Protein AF-A0A920KGJ6-F1 (afdb_monomer_lite)

Sequence (116 aa):
MFCGTFDAKGAKFETGHGQLSITRPGQIRKFVEKVDQITFSGKQARFQNQQVLYVTERAVFRLQEKELELLEIAPGIDLQKDILDQMDFLPSFGKLENHGRFDFHGRPKWIRHDWP

Secondary structure (DSSP, 8-state):
-EE--SEESS-EEEEETTEEEEEE--SEESS-SS-SS--S-HHHHHHTT--EEEE-SSEEEEEETTEEEEEEE-TT--IIIIIGGGSSSPPEE----SS---SSSS--SS--S---

Structure (mmCIF, N/CA/C/O backbone):
data_AF-A0A920KGJ6-F1
#
_entry.id   AF-A0A920KGJ6-F1
#
loop_
_atom_site.group_PDB
_atom_site.id
_atom_site.type_symbol
_atom_site.label_atom_id
_atom_site.label_alt_id
_atom_site.label_comp_id
_atom_site.label_asym_id
_atom_site.label_entity_id
_atom_site.label_seq_id
_atom_site.pdbx_PDB_ins_code
_atom_site.Cartn_x
_atom_site.Cartn_y
_atom_site.Cartn_z
_atom_site.occupancy
_atom_site.B_iso_or_equiv
_atom_site.auth_seq_id
_atom_site.auth_comp_id
_atom_site.auth_asym_id
_atom_site.auth_atom_id
_atom_site.pdbx_PDB_model_num
ATOM 1 N N . MET A 1 1 ? 4.682 -4.744 13.125 1.00 67.25 1 MET A N 1
ATOM 2 C CA . MET A 1 1 ? 4.881 -4.439 11.693 1.00 67.25 1 MET A CA 1
ATOM 3 C C . MET A 1 1 ? 4.288 -5.590 10.902 1.00 67.25 1 MET A C 1
ATOM 5 O O . MET A 1 1 ? 4.592 -6.727 11.238 1.00 67.25 1 MET A O 1
ATOM 9 N N . PHE A 1 2 ? 3.418 -5.305 9.935 1.00 77.50 2 PHE A N 1
ATOM 10 C CA . PHE A 1 2 ? 2.873 -6.285 8.996 1.00 77.50 2 PHE A CA 1
ATOM 11 C C . PHE A 1 2 ? 3.566 -6.117 7.646 1.00 77.50 2 PHE A C 1
ATOM 13 O O . PHE A 1 2 ? 3.669 -4.994 7.157 1.00 77.50 2 PHE A O 1
ATOM 20 N N . CYS A 1 3 ? 4.013 -7.221 7.051 1.00 79.00 3 CYS A N 1
ATOM 21 C CA . CYS A 1 3 ? 4.632 -7.242 5.729 1.00 79.00 3 CYS A CA 1
ATOM 22 C C . CYS A 1 3 ? 3.880 -8.233 4.840 1.00 79.00 3 CYS A C 1
ATOM 24 O O . CYS A 1 3 ? 3.617 -9.361 5.260 1.00 79.00 3 CYS A O 1
ATOM 26 N N . GLY A 1 4 ? 3.541 -7.836 3.619 1.00 81.06 4 GLY A N 1
ATOM 27 C CA . GLY A 1 4 ? 2.882 -8.722 2.663 1.00 81.06 4 GLY A CA 1
ATOM 28 C C . GLY A 1 4 ? 2.565 -8.016 1.356 1.00 81.06 4 GLY A C 1
ATOM 29 O O . GLY A 1 4 ? 2.704 -6.807 1.259 1.00 81.06 4 GLY A O 1
ATOM 30 N N . THR A 1 5 ? 2.125 -8.761 0.346 1.00 82.88 5 THR A N 1
ATOM 31 C CA . THR A 1 5 ? 1.777 -8.152 -0.946 1.00 82.88 5 THR A CA 1
ATOM 32 C C . THR A 1 5 ? 0.537 -7.264 -0.844 1.00 82.88 5 THR A C 1
ATOM 34 O O . THR A 1 5 ? -0.343 -7.560 -0.031 1.00 82.88 5 THR A O 1
ATOM 37 N N . PHE A 1 6 ? 0.437 -6.225 -1.669 1.00 86.06 6 PHE A N 1
ATOM 38 C CA . PHE A 1 6 ? -0.692 -5.289 -1.680 1.00 86.06 6 PHE A CA 1
ATOM 39 C C . PHE A 1 6 ? -2.020 -5.960 -2.059 1.00 86.06 6 PHE A C 1
ATOM 41 O O . PHE A 1 6 ? -3.061 -5.719 -1.454 1.00 86.06 6 PHE A O 1
ATOM 48 N N . ASP A 1 7 ? -1.968 -6.865 -3.027 1.00 81.94 7 ASP A N 1
ATOM 49 C CA . ASP A 1 7 ? -3.074 -7.705 -3.465 1.00 81.94 7 ASP A CA 1
ATOM 50 C C . ASP A 1 7 ? -2.659 -9.187 -3.390 1.00 81.94 7 ASP A C 1
ATOM 52 O O . ASP A 1 7 ? -1.502 -9.541 -3.140 1.00 81.94 7 ASP A O 1
ATOM 56 N N . ALA A 1 8 ? -3.625 -10.094 -3.472 1.00 81.75 8 ALA A N 1
ATOM 57 C CA . ALA A 1 8 ? -3.408 -11.536 -3.438 1.00 81.75 8 ALA A CA 1
ATOM 58 C C . ALA A 1 8 ? -3.824 -12.192 -4.758 1.00 81.75 8 ALA A C 1
ATOM 60 O O . ALA A 1 8 ? -4.579 -11.635 -5.552 1.00 81.75 8 ALA A O 1
ATOM 61 N N . LYS A 1 9 ? -3.360 -13.433 -4.949 1.00 83.75 9 LYS A N 1
ATOM 62 C CA . LYS A 1 9 ? -3.698 -14.314 -6.076 1.00 83.75 9 LYS A CA 1
ATOM 63 C C . LYS A 1 9 ? -3.231 -13.777 -7.437 1.00 83.75 9 LYS A C 1
ATOM 65 O O . LYS A 1 9 ? -4.001 -13.208 -8.210 1.00 83.75 9 LYS A O 1
ATOM 70 N N . GLY A 1 10 ? -1.972 -14.079 -7.760 1.00 82.62 10 GLY A N 1
ATOM 71 C CA . GLY A 1 10 ? -1.429 -13.958 -9.119 1.00 82.62 10 GLY A CA 1
ATOM 72 C C . GLY A 1 10 ? -0.820 -12.603 -9.476 1.00 82.62 10 GLY A C 1
ATOM 73 O O . GLY A 1 10 ? -0.662 -12.333 -10.666 1.00 82.62 10 GLY A O 1
ATOM 74 N N . ALA A 1 11 ? -0.483 -11.789 -8.473 1.00 84.88 11 ALA A N 1
ATOM 75 C CA . ALA A 1 11 ? 0.275 -10.560 -8.659 1.00 84.88 11 ALA A CA 1
ATOM 76 C C . ALA A 1 11 ? 1.630 -10.858 -9.316 1.00 84.88 11 ALA A C 1
ATOM 78 O O . ALA A 1 11 ? 2.320 -11.802 -8.917 1.00 84.88 11 ALA A O 1
ATOM 79 N N . LYS A 1 12 ? 2.005 -10.064 -10.318 1.00 86.00 12 LYS A N 1
ATOM 80 C CA . LYS A 1 12 ? 3.324 -10.092 -10.950 1.00 86.00 12 LYS A CA 1
ATOM 81 C C . LYS A 1 12 ? 3.865 -8.678 -11.044 1.00 86.00 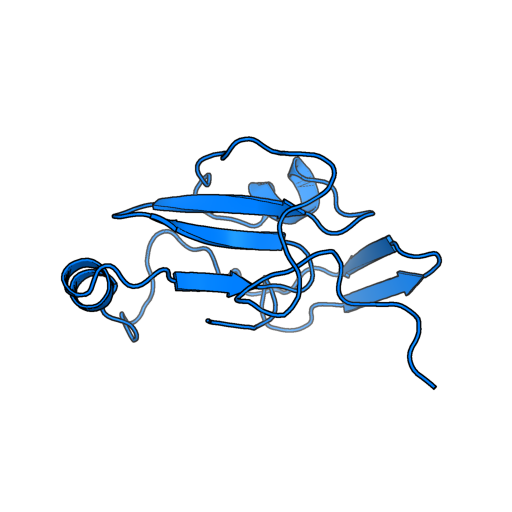12 LYS A C 1
ATOM 83 O O . LYS A 1 12 ? 3.157 -7.752 -11.443 1.00 86.00 12 LYS A O 1
ATOM 88 N N . PHE A 1 13 ? 5.131 -8.548 -10.696 1.00 86.94 13 PHE A N 1
ATOM 89 C CA . PHE A 1 13 ? 5.855 -7.298 -10.744 1.00 86.94 13 PHE A CA 1
ATOM 90 C C . PHE A 1 13 ? 7.311 -7.569 -11.099 1.00 86.94 13 PHE A C 1
ATOM 92 O O . PHE A 1 13 ? 7.841 -8.648 -10.831 1.00 86.94 13 PHE A O 1
ATOM 99 N N . GLU A 1 14 ? 7.927 -6.584 -11.727 1.00 87.06 14 GLU A N 1
ATOM 100 C CA . GLU A 1 14 ? 9.318 -6.610 -12.149 1.00 87.06 14 GLU A CA 1
ATOM 101 C C . GLU A 1 14 ? 10.069 -5.489 -11.444 1.00 87.06 14 GLU A C 1
ATOM 103 O O . GLU A 1 14 ? 9.535 -4.399 -11.228 1.00 87.06 14 GLU A O 1
ATOM 108 N N . THR A 1 15 ? 11.315 -5.771 -11.078 1.00 81.88 15 THR A N 1
ATOM 109 C CA . THR A 1 15 ? 12.218 -4.802 -10.462 1.00 81.88 15 THR A CA 1
ATOM 110 C C . THR A 1 15 ? 13.409 -4.579 -11.378 1.00 81.88 15 THR A C 1
ATOM 112 O O . THR A 1 15 ? 14.061 -5.542 -11.781 1.00 81.88 15 THR A O 1
ATOM 115 N N . GLY A 1 16 ? 13.728 -3.324 -11.673 1.00 79.19 16 GLY A N 1
ATOM 116 C CA . GLY A 1 16 ? 14.866 -2.964 -12.515 1.00 79.19 16 GLY A CA 1
ATOM 117 C C . GLY A 1 16 ? 15.177 -1.478 -12.400 1.00 79.19 16 GLY A C 1
ATOM 118 O O . GLY A 1 16 ? 14.274 -0.673 -12.201 1.00 79.19 16 GLY A O 1
ATOM 119 N N . HIS A 1 17 ? 16.457 -1.106 -12.478 1.00 82.56 17 HIS A N 1
ATOM 120 C CA . HIS A 1 17 ? 16.895 0.299 -12.405 1.00 82.56 17 HIS A CA 1
ATOM 121 C C . HIS A 1 17 ? 16.391 1.061 -11.159 1.00 82.56 17 HIS A C 1
ATOM 123 O O . HIS A 1 17 ? 16.128 2.260 -11.217 1.00 82.56 17 HIS A O 1
ATOM 129 N N . GLY A 1 18 ? 16.224 0.362 -10.030 1.00 79.25 18 GLY A N 1
ATOM 130 C CA . GLY A 1 18 ? 15.692 0.945 -8.793 1.00 79.25 18 GLY A CA 1
ATOM 131 C C . GLY A 1 18 ? 14.190 1.256 -8.820 1.00 79.25 18 GLY A C 1
ATOM 132 O O . GLY A 1 18 ? 13.710 1.944 -7.925 1.00 79.25 18 GLY A O 1
ATOM 133 N N . GLN A 1 19 ? 13.456 0.761 -9.819 1.00 82.38 19 GLN A N 1
ATOM 134 C CA . GLN A 1 19 ? 12.014 0.941 -9.967 1.00 82.38 19 GLN A CA 1
ATOM 135 C C . GLN A 1 19 ? 11.274 -0.395 -9.896 1.00 82.38 19 GLN A C 1
ATOM 137 O O . GLN A 1 19 ? 11.823 -1.456 -10.210 1.00 82.38 19 GLN A O 1
ATOM 142 N N . LEU A 1 20 ? 10.013 -0.313 -9.488 1.00 86.00 20 LEU A N 1
ATOM 143 C CA . LEU A 1 20 ? 9.040 -1.390 -9.472 1.00 86.00 20 LEU A CA 1
ATOM 144 C C . LEU A 1 20 ? 7.997 -1.129 -10.561 1.00 86.00 20 LEU A C 1
ATOM 146 O O . LEU A 1 20 ? 7.459 -0.030 -10.651 1.00 86.00 20 LEU A O 1
ATOM 150 N N . SER A 1 21 ? 7.686 -2.150 -11.355 1.00 87.25 21 SER A N 1
ATOM 151 C CA . SER A 1 21 ? 6.610 -2.112 -12.346 1.00 87.25 21 SER A CA 1
ATOM 152 C C . SER A 1 21 ? 5.645 -3.266 -12.113 1.00 87.25 21 SER A C 1
ATOM 154 O O . SER A 1 21 ? 6.060 -4.423 -12.015 1.00 87.25 21 SER A O 1
ATOM 156 N N . ILE A 1 22 ? 4.348 -2.970 -12.026 1.00 88.75 22 ILE A N 1
ATOM 157 C CA . ILE A 1 22 ? 3.308 -3.993 -11.886 1.00 88.75 22 ILE A CA 1
ATOM 158 C C . ILE A 1 22 ? 2.888 -4.450 -13.280 1.00 88.75 22 ILE A C 1
ATOM 160 O O . ILE A 1 22 ? 2.200 -3.741 -14.015 1.00 88.75 22 ILE A O 1
ATOM 164 N N . THR A 1 23 ? 3.276 -5.672 -13.637 1.00 89.25 23 THR A N 1
ATOM 165 C CA . THR A 1 23 ? 2.921 -6.281 -14.927 1.00 89.25 23 THR A CA 1
ATOM 166 C C . THR A 1 23 ? 1.557 -6.963 -14.873 1.00 89.25 23 THR A C 1
ATOM 168 O O . THR A 1 23 ? 0.891 -7.109 -15.899 1.00 89.25 23 THR A O 1
ATOM 171 N N . ARG A 1 24 ? 1.107 -7.367 -13.676 1.00 87.06 24 ARG A N 1
ATOM 172 C CA . ARG A 1 24 ? -0.239 -7.900 -13.446 1.00 87.06 24 ARG A CA 1
ATOM 173 C C . ARG A 1 24 ? -0.677 -7.711 -11.986 1.00 87.06 24 ARG A C 1
ATOM 175 O O . ARG A 1 24 ? -0.018 -8.272 -11.111 1.00 87.06 24 ARG A O 1
ATOM 182 N N . PRO A 1 25 ? -1.797 -7.022 -11.702 1.00 84.81 25 PRO A N 1
ATOM 183 C CA . PRO A 1 25 ? -2.334 -6.945 -10.346 1.00 84.81 25 PRO A CA 1
ATOM 184 C C . PRO A 1 25 ? -2.905 -8.295 -9.889 1.00 84.81 25 PRO A C 1
ATOM 186 O O . PRO A 1 25 ? -3.332 -9.132 -10.697 1.00 84.81 25 PRO A O 1
ATOM 189 N N . GLY A 1 26 ? -2.909 -8.510 -8.577 1.00 84.38 26 GLY A N 1
ATOM 190 C CA . GLY A 1 26 ? -3.581 -9.641 -7.947 1.00 84.38 26 GLY A CA 1
ATOM 191 C C . GLY A 1 26 ? -5.102 -9.563 -8.100 1.00 84.38 26 GLY A C 1
ATOM 192 O O . GLY A 1 26 ? -5.688 -8.490 -8.195 1.00 84.38 26 GLY A O 1
ATOM 193 N N . GLN A 1 27 ? -5.763 -10.720 -8.129 1.00 83.62 27 GLN A N 1
ATOM 194 C CA . GLN A 1 27 ? -7.224 -10.798 -8.281 1.00 83.62 27 GLN A CA 1
ATOM 195 C C . GLN A 1 27 ? -7.990 -10.434 -7.004 1.00 83.62 27 GLN A C 1
ATOM 197 O O . GLN A 1 27 ? -9.181 -10.152 -7.069 1.00 83.62 27 GLN A O 1
ATOM 202 N N . ILE A 1 28 ? -7.340 -10.522 -5.843 1.00 81.94 28 ILE A N 1
ATOM 203 C CA . ILE A 1 28 ? -7.976 -10.319 -4.541 1.00 81.94 28 ILE A CA 1
ATOM 204 C C . ILE A 1 28 ? -7.392 -9.056 -3.915 1.00 81.94 28 ILE A C 1
ATOM 206 O O . ILE A 1 28 ? -6.214 -9.032 -3.555 1.00 81.94 28 ILE A O 1
ATOM 210 N N . ARG A 1 29 ? -8.220 -8.023 -3.751 1.00 82.38 29 ARG A N 1
ATOM 211 C CA . ARG A 1 29 ? -7.847 -6.797 -3.037 1.00 82.38 29 ARG A CA 1
ATOM 212 C C . ARG A 1 29 ? -7.754 -7.081 -1.541 1.00 82.38 29 ARG A C 1
ATOM 214 O O . ARG A 1 29 ? -8.623 -7.747 -0.985 1.00 82.38 29 ARG A O 1
ATOM 221 N N . LYS A 1 30 ? -6.701 -6.589 -0.882 1.00 81.19 30 LYS A N 1
ATOM 222 C CA . LYS A 1 30 ? -6.538 -6.721 0.580 1.00 81.19 30 LYS A CA 1
ATOM 223 C C . LYS A 1 30 ? -6.957 -5.471 1.354 1.00 81.19 30 LYS A C 1
ATOM 225 O O . LYS A 1 30 ? -7.132 -5.543 2.566 1.00 81.19 30 LYS A O 1
ATOM 230 N N . PHE A 1 31 ? -7.135 -4.349 0.664 1.00 77.88 31 PHE A N 1
ATOM 231 C CA . PHE A 1 31 ? -7.576 -3.075 1.229 1.00 77.88 31 PHE A CA 1
ATOM 232 C C . PHE A 1 31 ? -9.063 -2.866 0.932 1.00 77.88 31 PHE A C 1
ATOM 234 O O . PHE A 1 31 ? -9.433 -2.068 0.075 1.00 77.88 31 PHE A O 1
ATOM 241 N N . VAL A 1 32 ? -9.899 -3.645 1.616 1.00 74.50 32 VAL A N 1
ATOM 242 C CA . VAL A 1 32 ? -11.359 -3.680 1.438 1.00 74.50 32 VAL A CA 1
ATOM 243 C C . VAL A 1 32 ? -12.069 -2.977 2.600 1.00 74.50 32 VAL A C 1
ATOM 245 O O . VAL A 1 32 ? -11.573 -3.008 3.728 1.00 74.50 32 VAL A O 1
ATOM 248 N N . GLU A 1 33 ? -13.235 -2.366 2.364 1.00 61.06 33 GLU A N 1
ATOM 249 C CA . GLU A 1 33 ? -14.007 -1.674 3.419 1.00 61.06 33 GLU A CA 1
ATOM 250 C C . GLU A 1 33 ? -14.474 -2.614 4.543 1.00 61.06 33 GLU A C 1
ATOM 252 O O . GLU A 1 33 ? -14.597 -2.212 5.704 1.00 61.06 33 GLU A O 1
ATOM 257 N N . LYS A 1 34 ? -14.750 -3.879 4.209 1.00 58.22 34 LYS A N 1
ATOM 258 C CA . LYS A 1 34 ? -15.189 -4.907 5.156 1.00 58.22 34 LYS A CA 1
ATOM 259 C C . LYS A 1 34 ? -14.357 -6.164 4.969 1.00 58.22 34 LYS A C 1
ATOM 261 O O . LYS A 1 34 ? -14.352 -6.756 3.898 1.00 58.22 34 LYS A O 1
ATOM 266 N N . VAL A 1 35 ? -13.676 -6.572 6.035 1.00 59.22 35 VAL A N 1
ATOM 267 C CA . VAL A 1 35 ? -12.992 -7.866 6.107 1.00 59.22 35 VAL A CA 1
ATOM 268 C C . VAL A 1 35 ? -13.968 -8.942 6.586 1.00 59.22 35 VAL A C 1
ATOM 270 O O . VAL A 1 35 ? -14.777 -8.679 7.476 1.00 59.22 35 VAL A O 1
ATOM 273 N N . ASP A 1 36 ? -13.861 -10.156 6.046 1.00 46.38 36 ASP A N 1
ATOM 274 C CA . ASP A 1 36 ? -14.700 -11.299 6.450 1.00 46.38 36 ASP A CA 1
ATOM 275 C C . ASP A 1 36 ? -14.477 -11.711 7.915 1.00 46.38 36 ASP A C 1
ATOM 277 O O . ASP A 1 36 ? -15.381 -12.205 8.587 1.00 46.38 36 ASP A O 1
ATOM 281 N N . GLN A 1 37 ? -13.271 -11.479 8.438 1.00 36.06 37 GLN A N 1
ATOM 282 C CA . GLN A 1 37 ? -12.924 -11.737 9.830 1.00 36.06 37 GLN A CA 1
ATOM 283 C C . GLN A 1 37 ? -11.927 -10.691 10.334 1.00 36.06 37 GLN A C 1
ATOM 285 O O . GLN A 1 37 ? -10.909 -10.416 9.700 1.00 36.06 37 GLN A O 1
ATOM 290 N N . ILE A 1 38 ? -12.191 -10.118 11.512 1.00 55.19 38 ILE A N 1
ATOM 291 C CA . ILE A 1 38 ? -11.250 -9.216 12.187 1.00 55.19 38 ILE A CA 1
ATOM 292 C C . ILE A 1 38 ? -10.213 -10.073 12.924 1.00 55.19 38 ILE A C 1
ATOM 294 O O . ILE A 1 38 ? -10.393 -10.419 14.089 1.00 55.19 38 ILE A O 1
ATOM 298 N N . THR A 1 39 ? -9.123 -10.433 12.249 1.00 49.94 39 THR A N 1
ATOM 299 C CA . THR A 1 39 ? -8.036 -11.247 12.835 1.00 49.94 39 THR A CA 1
ATOM 300 C C . THR A 1 39 ? -7.055 -10.417 13.670 1.00 49.94 39 THR A C 1
ATOM 302 O O . THR A 1 39 ? -6.303 -10.957 14.477 1.00 49.94 39 THR A O 1
ATOM 305 N N . PHE A 1 40 ? -7.082 -9.090 13.524 1.00 54.84 40 PHE A N 1
ATOM 306 C CA . PHE A 1 40 ? -6.312 -8.153 14.336 1.00 54.84 40 PHE A CA 1
ATOM 307 C C . PHE A 1 40 ? -7.243 -7.085 14.904 1.00 54.84 40 PHE A C 1
ATOM 309 O O . PHE A 1 40 ? -7.809 -6.271 14.171 1.00 54.84 40 PHE A O 1
ATOM 316 N N . SER A 1 41 ? -7.407 -7.068 16.229 1.00 60.62 41 SER A N 1
ATOM 317 C CA . SER A 1 41 ? -8.164 -6.010 16.896 1.00 60.62 41 SER A CA 1
ATOM 318 C C . SER A 1 41 ? -7.346 -4.724 16.877 1.00 60.62 41 SER A C 1
ATOM 320 O O . SER A 1 41 ? -6.589 -4.429 17.803 1.00 60.62 41 SER A O 1
ATOM 322 N N . GLY A 1 42 ? -7.539 -3.907 15.839 1.00 58.34 42 GLY A N 1
ATOM 323 C CA . GLY A 1 42 ? -6.947 -2.572 15.784 1.00 58.34 42 GLY A CA 1
ATOM 324 C C . GLY A 1 42 ? -7.292 -1.730 17.020 1.00 58.34 42 GLY A C 1
ATOM 325 O O . GLY A 1 42 ? -6.538 -0.826 17.359 1.00 58.34 42 GLY A O 1
ATOM 326 N N . LYS A 1 43 ? -8.396 -2.028 17.726 1.00 58.56 43 LYS A N 1
ATOM 327 C CA . LYS A 1 43 ? -8.769 -1.382 18.998 1.00 58.56 43 LYS A CA 1
ATOM 328 C C . LYS A 1 43 ? -7.779 -1.680 20.135 1.00 58.56 43 LYS A C 1
ATOM 330 O O . LYS A 1 43 ? -7.514 -0.789 20.933 1.00 58.56 43 LYS A O 1
ATOM 335 N N . GLN A 1 44 ? -7.205 -2.883 20.195 1.00 58.38 44 GLN A N 1
ATOM 336 C CA . GLN A 1 44 ? -6.251 -3.261 21.246 1.00 58.38 44 GLN A CA 1
ATOM 337 C C . GLN A 1 44 ? -4.873 -2.623 21.021 1.00 58.38 44 GLN A C 1
ATOM 339 O O . GLN A 1 44 ? -4.265 -2.121 21.961 1.00 58.38 44 GLN A O 1
ATOM 344 N N . ALA A 1 45 ? -4.404 -2.579 19.769 1.00 59.09 45 ALA A N 1
ATOM 345 C CA . ALA A 1 45 ? -3.152 -1.904 19.411 1.00 59.09 45 ALA A CA 1
ATOM 346 C C . ALA A 1 45 ? -3.214 -0.387 19.661 1.00 59.09 45 ALA A C 1
ATOM 348 O O . ALA A 1 45 ? -2.238 0.207 20.120 1.00 59.09 45 ALA A O 1
ATOM 349 N N . ARG A 1 46 ? -4.393 0.220 19.444 1.00 58.97 46 ARG A N 1
ATOM 350 C CA . ARG A 1 46 ? -4.686 1.616 19.806 1.00 58.97 46 ARG A CA 1
ATOM 351 C C . ARG A 1 46 ? -4.509 1.881 21.300 1.00 58.97 46 ARG A C 1
ATOM 353 O O . ARG A 1 46 ? -3.874 2.861 21.660 1.00 58.97 46 ARG A O 1
ATOM 360 N N . PHE A 1 47 ? -5.021 0.999 22.162 1.00 58.03 47 PHE A N 1
ATOM 361 C CA . PHE A 1 47 ? -4.897 1.153 23.617 1.00 58.03 47 PHE A CA 1
ATOM 362 C C . PHE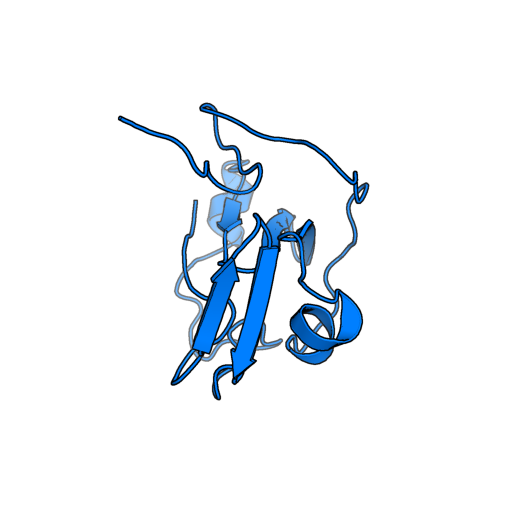 A 1 47 ? -3.435 1.154 24.095 1.00 58.03 47 PHE A C 1
ATOM 364 O O . PHE A 1 47 ? -3.112 1.777 25.099 1.00 58.03 47 PHE A O 1
ATOM 371 N N . GLN A 1 48 ? -2.538 0.494 23.357 1.00 60.25 48 GLN A N 1
ATOM 372 C CA . GLN A 1 48 ? -1.112 0.414 23.684 1.00 60.25 48 GLN A CA 1
ATOM 373 C C . GLN A 1 48 ? -0.257 1.483 22.978 1.00 60.25 48 GLN A C 1
ATOM 375 O O . GLN A 1 48 ? 0.968 1.403 23.036 1.00 60.25 48 GLN A O 1
ATOM 380 N N . ASN A 1 49 ? -0.867 2.464 22.292 1.00 63.16 49 ASN A N 1
ATOM 381 C CA . ASN A 1 49 ? -0.161 3.456 21.463 1.00 63.16 49 ASN A CA 1
ATOM 382 C C . ASN A 1 49 ? 0.816 2.824 20.450 1.00 63.16 49 ASN A C 1
ATOM 384 O O . ASN A 1 49 ? 1.831 3.412 20.066 1.00 63.16 49 ASN A O 1
ATOM 388 N N . GLN A 1 50 ? 0.525 1.600 20.009 1.00 63.97 50 GLN A N 1
ATOM 389 C CA . GLN A 1 50 ? 1.441 0.851 19.171 1.00 63.97 50 GLN A CA 1
ATOM 390 C C . GLN A 1 50 ? 1.343 1.347 17.728 1.00 63.97 50 GLN A C 1
ATOM 392 O O . GLN A 1 50 ? 0.291 1.265 17.093 1.00 63.97 50 GLN A O 1
ATOM 397 N N . GLN A 1 51 ? 2.459 1.834 17.186 1.00 69.50 51 GLN A N 1
ATOM 398 C CA . GLN A 1 51 ? 2.540 2.200 15.776 1.00 69.50 51 GLN A CA 1
ATOM 399 C C . GLN A 1 51 ? 2.509 0.936 14.909 1.00 69.50 51 GLN A C 1
ATOM 401 O O . GLN A 1 51 ? 3.451 0.139 14.896 1.00 69.50 51 GLN A O 1
ATOM 406 N N . VAL A 1 52 ? 1.411 0.744 14.178 1.00 79.81 52 VAL A N 1
ATOM 407 C CA . VAL A 1 52 ? 1.249 -0.375 13.246 1.00 79.81 52 VAL A CA 1
ATOM 408 C C . VAL A 1 52 ? 1.527 0.113 11.829 1.00 79.81 52 VAL A C 1
ATOM 410 O O . VAL A 1 52 ? 0.812 0.962 11.302 1.00 79.81 52 VAL A O 1
ATOM 413 N N . LEU A 1 53 ? 2.571 -0.446 11.219 1.00 82.31 53 LEU A N 1
ATOM 414 C CA . LEU A 1 53 ? 2.909 -0.250 9.811 1.00 82.31 53 LEU A CA 1
ATOM 415 C C . LEU A 1 53 ? 2.478 -1.467 8.990 1.00 82.31 53 LEU A C 1
ATOM 417 O O . LEU A 1 53 ? 2.741 -2.600 9.410 1.00 82.31 53 LEU A O 1
ATOM 421 N N . TYR A 1 54 ? 1.882 -1.213 7.828 1.00 83.50 54 TYR A N 1
ATOM 422 C CA . TYR A 1 54 ? 1.649 -2.176 6.756 1.00 83.50 54 TYR A CA 1
ATOM 423 C C . TYR A 1 54 ? 2.619 -1.874 5.618 1.00 83.50 54 TYR A C 1
ATOM 425 O O . TYR A 1 54 ? 2.505 -0.849 4.951 1.00 83.50 54 TYR A O 1
ATOM 433 N N . VAL A 1 55 ? 3.589 -2.755 5.413 1.00 85.88 55 VAL A N 1
ATOM 434 C CA . VAL A 1 55 ? 4.593 -2.637 4.357 1.00 85.88 55 VAL A CA 1
ATOM 435 C C . VAL A 1 55 ? 4.224 -3.599 3.236 1.00 85.88 55 VAL A C 1
ATOM 437 O O . VAL A 1 55 ? 4.092 -4.804 3.468 1.00 85.88 55 VAL A O 1
ATOM 440 N N . THR A 1 56 ? 4.057 -3.062 2.031 1.00 87.00 56 THR A N 1
ATOM 441 C CA . THR A 1 56 ? 3.814 -3.838 0.811 1.00 87.00 56 THR A CA 1
ATOM 442 C C . THR A 1 56 ? 4.958 -3.677 -0.178 1.00 87.00 56 THR A C 1
ATOM 444 O O . THR A 1 56 ? 5.876 -2.895 0.060 1.00 87.00 56 THR A O 1
ATOM 447 N N . GLU A 1 57 ? 4.918 -4.412 -1.289 1.00 86.25 57 GLU A N 1
ATOM 448 C CA . GLU A 1 57 ? 5.889 -4.242 -2.369 1.00 86.25 57 GLU A CA 1
ATOM 449 C C . GLU A 1 57 ? 5.829 -2.835 -2.979 1.00 86.25 57 GLU A C 1
ATOM 451 O O . GLU A 1 57 ? 6.861 -2.299 -3.366 1.00 86.25 57 GLU A O 1
ATOM 456 N N . ARG A 1 58 ? 4.634 -2.226 -3.028 1.00 89.94 58 ARG A N 1
ATOM 457 C CA . ARG A 1 58 ? 4.383 -0.969 -3.752 1.00 89.94 58 ARG A CA 1
ATOM 458 C C . ARG A 1 58 ? 4.201 0.261 -2.866 1.00 89.94 58 ARG A C 1
ATOM 460 O O . ARG A 1 58 ? 4.395 1.375 -3.337 1.00 89.94 58 ARG A O 1
ATOM 467 N N . ALA A 1 59 ? 3.811 0.082 -1.606 1.00 89.69 59 ALA A N 1
ATOM 468 C CA . ALA A 1 59 ? 3.483 1.182 -0.704 1.00 89.69 59 ALA A CA 1
ATOM 469 C C . ALA A 1 59 ? 3.600 0.807 0.777 1.00 89.69 59 ALA A C 1
ATOM 471 O O . ALA A 1 59 ? 3.479 -0.362 1.163 1.00 89.69 59 ALA A O 1
ATOM 472 N N . VAL A 1 60 ? 3.784 1.822 1.614 1.00 87.94 60 VAL A N 1
ATOM 473 C CA . VAL A 1 60 ? 3.817 1.698 3.073 1.00 87.94 60 VAL A CA 1
ATOM 474 C C . VAL A 1 60 ? 2.676 2.507 3.659 1.00 87.94 60 VAL A C 1
ATOM 476 O O . VAL A 1 60 ? 2.533 3.691 3.364 1.00 87.94 60 VAL A O 1
ATOM 479 N N . PHE A 1 61 ? 1.912 1.881 4.548 1.00 86.62 61 PHE A N 1
ATOM 480 C CA . PHE A 1 61 ? 0.813 2.514 5.262 1.00 86.62 61 PHE A CA 1
ATOM 481 C C . PHE A 1 61 ? 1.037 2.478 6.764 1.00 86.62 61 PHE A C 1
ATOM 483 O O . PHE A 1 61 ? 1.598 1.524 7.309 1.00 86.62 61 PHE A O 1
ATOM 490 N N . ARG A 1 62 ? 0.517 3.486 7.454 1.00 83.69 62 ARG A N 1
ATOM 491 C CA . ARG A 1 62 ? 0.378 3.495 8.908 1.00 83.69 62 ARG A CA 1
ATOM 492 C C . ARG A 1 62 ? -1.088 3.381 9.277 1.00 83.69 62 ARG A C 1
ATOM 494 O O . ARG A 1 62 ? -1.925 4.090 8.732 1.00 83.69 62 ARG A O 1
ATOM 501 N N . LEU A 1 63 ? -1.392 2.510 10.232 1.00 81.44 63 LEU A N 1
ATOM 502 C CA . LEU A 1 63 ? -2.705 2.501 10.858 1.00 81.44 63 LEU A CA 1
ATOM 503 C C . LEU A 1 63 ? -2.782 3.666 11.844 1.00 81.44 63 LEU A C 1
ATOM 505 O O . LEU A 1 63 ? -2.180 3.609 12.918 1.00 81.44 63 LEU A O 1
ATOM 509 N N . GLN A 1 64 ? -3.516 4.710 11.476 1.00 72.31 64 GLN A N 1
ATOM 510 C CA . GLN A 1 64 ? -4.024 5.688 12.429 1.00 72.31 64 GLN A CA 1
ATOM 511 C C . GLN A 1 64 ? -5.407 5.249 12.907 1.00 72.31 64 GLN A C 1
ATOM 513 O O . GLN A 1 64 ? -6.040 4.401 12.287 1.00 72.31 64 GLN A O 1
ATOM 518 N N . GLU A 1 65 ? -5.857 5.783 14.041 1.00 68.81 65 GLU A N 1
ATOM 519 C CA . GLU A 1 65 ? -7.017 5.340 14.828 1.00 68.81 65 GLU A CA 1
ATOM 520 C C . GLU A 1 65 ? -8.090 4.519 14.088 1.00 68.81 65 GLU A C 1
ATOM 522 O O . GLU A 1 65 ? -8.433 3.421 14.533 1.00 68.81 65 GLU A O 1
ATOM 527 N N . LYS A 1 66 ? -8.641 5.027 12.980 1.00 65.44 66 LYS A N 1
ATOM 528 C CA . LYS A 1 66 ? -9.633 4.323 12.152 1.00 65.44 66 LYS A CA 1
ATOM 529 C C . LYS A 1 66 ? -9.309 4.322 10.658 1.00 65.44 66 LYS A C 1
ATOM 531 O O . LYS A 1 66 ? -10.132 3.857 9.879 1.00 65.44 66 LYS A O 1
ATOM 536 N N . GLU A 1 67 ? -8.142 4.814 10.267 1.00 74.12 67 GLU A N 1
ATOM 537 C CA . GLU A 1 67 ? -7.816 5.085 8.870 1.00 74.12 67 GLU A CA 1
ATOM 538 C C . GLU A 1 67 ? -6.392 4.640 8.553 1.00 74.12 67 GLU A C 1
ATOM 540 O O . GLU A 1 67 ? -5.495 4.681 9.400 1.00 74.12 67 GLU A O 1
ATOM 545 N N . LEU A 1 68 ? -6.184 4.201 7.316 1.00 84.88 68 LEU A N 1
ATOM 546 C CA . LEU A 1 68 ? -4.838 4.012 6.802 1.00 84.88 68 LEU A CA 1
ATOM 547 C C . LEU A 1 68 ? -4.326 5.336 6.270 1.00 84.88 68 LEU A C 1
ATOM 549 O O . LEU A 1 68 ? -4.988 5.977 5.464 1.00 84.88 68 LEU A O 1
ATOM 553 N N . GLU A 1 69 ? -3.125 5.692 6.688 1.00 86.19 69 GLU A N 1
ATOM 554 C CA . GLU A 1 69 ? -2.373 6.801 6.130 1.00 86.19 69 GLU A CA 1
ATOM 555 C C . GLU A 1 69 ? -1.308 6.246 5.188 1.00 86.19 69 GLU A C 1
ATOM 557 O O . GLU A 1 69 ? -0.491 5.414 5.599 1.00 86.19 69 GLU A O 1
ATOM 562 N N . LEU A 1 70 ? -1.300 6.704 3.938 1.00 88.44 70 LEU A N 1
ATOM 563 C CA . LEU A 1 70 ? -0.236 6.401 2.986 1.00 88.44 70 LEU A CA 1
ATOM 564 C C . LEU A 1 70 ? 1.017 7.209 3.349 1.00 88.44 70 LEU A C 1
ATOM 566 O O . LEU A 1 70 ? 0.976 8.440 3.395 1.00 88.44 70 LEU A O 1
ATOM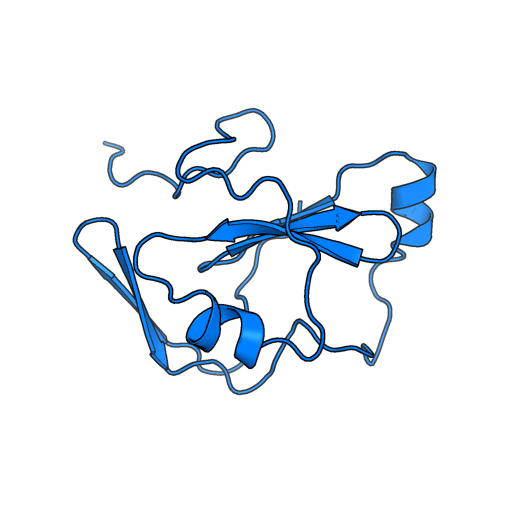 570 N N . LEU A 1 71 ? 2.121 6.503 3.605 1.00 85.50 71 LEU A N 1
ATOM 571 C CA . LEU A 1 71 ? 3.398 7.097 4.003 1.00 85.50 71 LEU A CA 1
ATOM 572 C C . LEU A 1 71 ? 4.408 7.148 2.858 1.00 85.50 71 LEU A C 1
ATOM 574 O O . LEU A 1 71 ? 5.057 8.171 2.669 1.00 85.50 71 LEU A O 1
ATOM 578 N N . GLU A 1 72 ? 4.560 6.050 2.116 1.00 84.88 72 GLU A N 1
ATOM 579 C CA . GLU A 1 72 ? 5.553 5.938 1.043 1.00 84.88 72 GLU A CA 1
ATOM 580 C C . GLU A 1 72 ? 5.012 5.128 -0.135 1.00 84.88 72 GLU A C 1
ATOM 582 O O . GLU A 1 72 ? 4.178 4.236 0.041 1.00 84.88 72 GLU A O 1
ATOM 587 N N . ILE A 1 73 ? 5.541 5.419 -1.323 1.00 87.31 73 ILE A N 1
ATOM 588 C CA . ILE A 1 73 ? 5.256 4.732 -2.584 1.00 87.31 73 ILE A CA 1
ATOM 589 C C . ILE A 1 73 ? 6.593 4.278 -3.174 1.00 87.31 73 ILE A C 1
ATOM 591 O O . ILE A 1 73 ? 7.564 5.038 -3.173 1.00 87.31 73 ILE A O 1
ATOM 595 N N . ALA A 1 74 ? 6.660 3.039 -3.655 1.00 86.75 74 ALA A N 1
ATOM 596 C CA . ALA A 1 74 ? 7.854 2.528 -4.312 1.00 86.75 74 ALA A CA 1
ATOM 597 C C . ALA A 1 74 ? 8.104 3.280 -5.637 1.00 86.75 74 ALA A C 1
ATOM 599 O O . ALA A 1 74 ? 7.150 3.582 -6.357 1.00 86.75 74 ALA A O 1
ATOM 600 N N . PRO A 1 75 ? 9.363 3.576 -6.004 1.00 84.38 75 PRO A N 1
ATOM 601 C CA . PRO A 1 75 ? 9.657 4.215 -7.285 1.00 84.38 75 PRO A CA 1
ATOM 602 C C . PRO A 1 75 ? 9.098 3.403 -8.461 1.00 84.38 75 PRO A C 1
ATOM 604 O O . PRO A 1 75 ? 9.225 2.181 -8.475 1.00 84.38 75 PRO A O 1
ATOM 607 N N . GLY A 1 76 ? 8.508 4.073 -9.452 1.00 86.00 76 GLY A N 1
ATOM 608 C CA . GLY A 1 76 ? 7.891 3.426 -10.621 1.00 86.00 76 GLY A CA 1
ATOM 609 C C . GLY A 1 76 ? 6.420 3.028 -10.446 1.00 86.00 76 GLY A C 1
ATOM 610 O O . GLY A 1 76 ? 5.778 2.678 -11.432 1.00 86.00 76 GLY A O 1
ATOM 611 N N . ILE A 1 77 ? 5.868 3.140 -9.234 1.00 90.31 77 ILE A N 1
ATOM 612 C CA . ILE A 1 77 ? 4.451 2.880 -8.953 1.00 90.31 77 ILE A CA 1
ATOM 613 C C . ILE A 1 77 ? 3.611 4.133 -9.196 1.00 90.31 77 ILE A C 1
ATOM 615 O O . ILE A 1 77 ? 3.910 5.207 -8.667 1.00 90.31 77 ILE A O 1
ATOM 619 N N . ASP A 1 78 ? 2.530 3.981 -9.960 1.00 90.38 78 ASP A N 1
ATOM 620 C CA . ASP A 1 78 ? 1.559 5.046 -10.192 1.00 90.38 78 ASP A CA 1
ATOM 621 C C . ASP A 1 78 ? 0.561 5.124 -9.029 1.00 90.38 78 ASP A C 1
ATOM 623 O O . ASP A 1 78 ? -0.161 4.169 -8.736 1.00 90.38 78 ASP A O 1
ATOM 627 N N . LEU A 1 79 ? 0.499 6.276 -8.355 1.00 87.94 79 LEU A N 1
ATOM 628 C CA . LEU A 1 79 ? -0.375 6.458 -7.194 1.00 87.94 79 LEU A CA 1
ATOM 629 C C . LEU A 1 79 ? -1.843 6.142 -7.517 1.00 87.94 79 LEU A C 1
ATOM 631 O O . LEU A 1 79 ? -2.508 5.471 -6.731 1.00 87.94 79 LEU A O 1
ATOM 635 N N . GLN A 1 80 ? -2.360 6.608 -8.652 1.00 89.06 80 GLN A N 1
ATOM 636 C CA . GLN A 1 80 ? -3.772 6.431 -8.967 1.00 89.06 80 GLN A CA 1
ATOM 637 C C . GLN A 1 80 ? -4.055 4.980 -9.354 1.00 89.06 80 GLN A C 1
ATOM 639 O O . GLN A 1 80 ? -4.841 4.301 -8.697 1.00 89.06 80 GLN A O 1
ATOM 644 N N . LYS A 1 81 ? -3.378 4.492 -10.392 1.00 89.88 81 LYS A N 1
ATOM 645 C CA . LYS A 1 81 ? -3.667 3.204 -11.027 1.00 89.88 81 LYS A CA 1
ATOM 646 C C . LYS A 1 81 ? -3.297 2.012 -10.146 1.00 89.88 81 LYS A C 1
ATOM 648 O O . LYS A 1 81 ? -4.029 1.018 -10.096 1.00 89.88 81 LYS A O 1
ATOM 653 N N . ASP A 1 82 ? -2.139 2.082 -9.495 1.00 88.88 82 ASP A N 1
ATOM 654 C CA . ASP A 1 82 ? -1.528 0.923 -8.845 1.00 88.88 82 ASP A CA 1
ATOM 655 C C . ASP A 1 82 ? -1.825 0.853 -7.342 1.00 88.88 82 ASP A C 1
ATOM 657 O O . ASP A 1 82 ? -1.668 -0.215 -6.737 1.00 88.88 82 ASP A O 1
ATOM 661 N N . ILE A 1 83 ? -2.263 1.968 -6.744 1.00 89.69 83 ILE A N 1
ATOM 662 C CA . ILE A 1 83 ? -2.626 2.058 -5.326 1.00 89.69 83 ILE A CA 1
ATOM 663 C C . ILE A 1 83 ? -4.107 2.402 -5.181 1.00 89.69 83 ILE A C 1
ATOM 665 O O . ILE A 1 83 ? -4.870 1.537 -4.762 1.00 89.69 83 ILE A O 1
ATOM 669 N N . LEU A 1 84 ? -4.530 3.623 -5.522 1.00 89.88 84 LEU A N 1
ATOM 670 C CA . LEU A 1 84 ? -5.873 4.112 -5.178 1.00 89.88 84 LEU A CA 1
ATOM 671 C C . LEU A 1 84 ? -6.991 3.312 -5.862 1.00 89.88 84 LEU A C 1
ATOM 673 O O . LEU A 1 84 ? -7.923 2.885 -5.189 1.00 89.88 84 LEU A O 1
ATOM 677 N N . ASP A 1 85 ? -6.859 3.011 -7.155 1.00 89.94 85 ASP A N 1
ATOM 678 C CA . ASP A 1 85 ? -7.833 2.209 -7.915 1.00 89.94 85 ASP A CA 1
ATOM 679 C C . ASP A 1 85 ? -7.890 0.737 -7.459 1.00 89.94 85 ASP A C 1
ATOM 681 O O . ASP A 1 85 ? -8.807 -0.010 -7.819 1.00 89.94 85 ASP A O 1
ATOM 685 N N . GLN A 1 86 ? -6.897 0.299 -6.678 1.00 87.38 86 GLN A N 1
ATOM 686 C CA . GLN A 1 86 ? -6.781 -1.058 -6.141 1.00 87.38 86 GLN A CA 1
ATOM 687 C C . GLN A 1 86 ? -7.241 -1.166 -4.676 1.00 87.38 86 GLN A C 1
ATOM 689 O O . GLN A 1 86 ? -7.188 -2.259 -4.102 1.00 87.38 86 GLN A O 1
ATOM 694 N N . MET A 1 87 ? -7.710 -0.067 -4.077 1.00 88.69 87 MET A N 1
ATOM 695 C CA . MET A 1 87 ? -8.310 -0.018 -2.741 1.00 88.69 87 MET A CA 1
ATOM 696 C C . MET A 1 87 ? -9.812 0.248 -2.854 1.00 88.69 87 MET A C 1
ATOM 698 O O . MET A 1 87 ? -10.259 0.961 -3.748 1.00 88.69 87 MET A O 1
ATOM 702 N N . ASP A 1 88 ? -10.600 -0.293 -1.927 1.00 85.88 88 ASP A N 1
ATOM 703 C CA . ASP A 1 88 ? -12.039 0.007 -1.867 1.00 85.88 88 ASP A CA 1
ATOM 704 C C . ASP A 1 88 ? -12.337 1.280 -1.058 1.00 85.88 88 ASP A C 1
ATOM 706 O O . ASP A 1 88 ? -13.469 1.747 -1.025 1.00 85.88 88 ASP A O 1
ATOM 710 N N . PHE A 1 89 ? -11.323 1.857 -0.411 1.00 84.12 89 PHE A N 1
ATOM 711 C CA . PHE A 1 89 ? -11.408 3.122 0.309 1.00 84.12 89 PHE A CA 1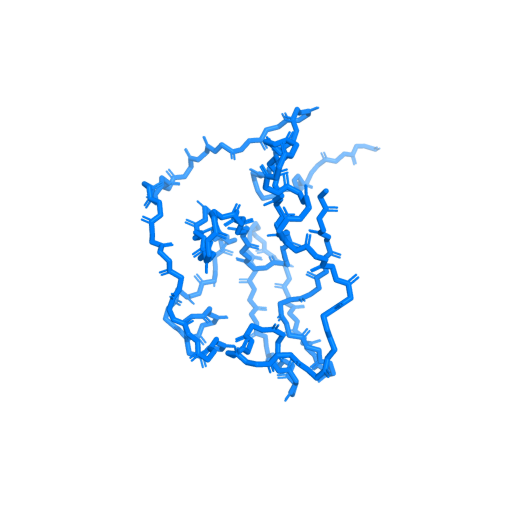
ATOM 712 C C . PHE A 1 89 ? -10.150 3.951 0.065 1.00 84.12 89 PHE A C 1
ATOM 714 O O . PHE A 1 89 ? -9.068 3.416 -0.187 1.00 84.12 89 PHE A O 1
ATOM 721 N N . LEU A 1 90 ? -10.280 5.269 0.187 1.00 85.06 90 LEU A N 1
ATOM 722 C CA . LEU A 1 90 ? -9.146 6.173 0.051 1.00 85.06 90 LEU A CA 1
ATOM 723 C C . LEU A 1 90 ? -8.388 6.261 1.383 1.00 85.06 90 LEU A C 1
ATOM 725 O O . LEU A 1 90 ? -9.011 6.538 2.413 1.00 85.06 90 LEU A O 1
ATOM 729 N N . PRO A 1 91 ? -7.064 6.029 1.396 1.00 86.00 91 PRO A N 1
ATOM 730 C CA . PRO A 1 91 ? -6.263 6.313 2.573 1.00 86.00 91 PRO A CA 1
ATOM 731 C C . PRO A 1 91 ? -6.206 7.827 2.801 1.00 86.00 91 PRO A C 1
ATOM 733 O O . PRO A 1 91 ? -6.331 8.623 1.866 1.00 86.00 91 PRO A O 1
ATOM 736 N N . SER A 1 92 ? -5.949 8.234 4.039 1.00 86.00 92 SER A N 1
ATOM 737 C CA . SER A 1 92 ? -5.489 9.593 4.283 1.00 86.00 92 SER A CA 1
ATOM 738 C C . SER A 1 92 ? -4.073 9.755 3.730 1.00 86.00 92 SER A C 1
ATOM 740 O O . SER A 1 92 ? -3.267 8.819 3.690 1.00 86.00 92 SER A O 1
ATOM 742 N N . PHE A 1 93 ? -3.762 10.960 3.273 1.00 79.62 93 PHE A N 1
ATOM 743 C CA . PHE A 1 93 ? -2.419 11.291 2.829 1.00 79.62 93 PHE A CA 1
ATOM 744 C C . PHE A 1 93 ? -1.687 11.939 3.994 1.00 79.62 93 PHE A C 1
ATOM 746 O O . PHE A 1 93 ? -2.096 12.993 4.487 1.00 79.62 93 PHE A O 1
ATOM 753 N N . GLY A 1 94 ? -0.594 11.313 4.432 1.00 67.75 94 GLY A N 1
ATOM 754 C CA . GLY A 1 94 ? 0.377 12.015 5.258 1.00 67.75 94 GLY A CA 1
ATOM 755 C C . GLY A 1 94 ? 1.022 13.154 4.463 1.00 67.75 94 GLY A C 1
ATOM 756 O O . GLY A 1 94 ? 0.704 13.397 3.296 1.00 67.75 94 GLY A O 1
ATOM 757 N N . LYS A 1 95 ? 2.008 13.835 5.051 1.00 60.47 95 LYS A N 1
ATOM 758 C CA . LYS A 1 95 ? 2.971 14.584 4.232 1.00 60.47 95 LYS A CA 1
ATOM 759 C C . LYS A 1 95 ? 3.658 13.566 3.311 1.00 60.47 95 LYS A C 1
ATOM 761 O O . LYS A 1 95 ? 4.535 12.840 3.768 1.00 60.47 95 LYS A O 1
ATOM 766 N N . LEU A 1 96 ? 3.209 13.473 2.057 1.00 54.25 96 LEU A N 1
ATOM 767 C CA . LEU A 1 96 ? 3.819 12.641 1.021 1.00 54.25 96 LEU A CA 1
ATOM 768 C C . LEU A 1 96 ? 5.186 13.246 0.690 1.00 54.25 96 LEU A C 1
ATOM 770 O O . LEU A 1 96 ? 5.329 14.063 -0.217 1.00 54.25 96 LEU A O 1
ATOM 774 N N . GLU A 1 97 ? 6.191 12.928 1.496 1.00 51.50 97 GLU A N 1
ATOM 775 C CA . GLU A 1 97 ? 7.558 13.357 1.243 1.00 51.50 97 GLU A CA 1
ATOM 776 C C . GLU A 1 97 ? 8.159 12.417 0.197 1.00 51.50 97 GLU A C 1
ATOM 778 O O . GLU A 1 97 ? 8.454 11.253 0.472 1.00 51.50 97 GLU A O 1
ATOM 783 N N . ASN A 1 98 ? 8.352 12.928 -1.024 1.00 49.62 98 ASN A N 1
ATOM 784 C CA . ASN A 1 98 ? 9.261 12.307 -1.981 1.00 49.62 98 ASN A CA 1
ATOM 785 C C . ASN A 1 98 ? 10.648 12.292 -1.335 1.00 49.62 98 ASN A C 1
ATOM 787 O O . ASN A 1 98 ? 11.326 13.315 -1.302 1.00 49.62 98 ASN A O 1
ATOM 791 N N . HIS A 1 99 ? 11.041 11.125 -0.832 1.00 49.56 99 HIS A N 1
ATOM 792 C CA . HIS A 1 99 ? 12.237 10.870 -0.033 1.00 49.56 99 HIS A CA 1
ATOM 793 C C . HIS A 1 99 ? 12.142 11.280 1.438 1.00 49.56 99 HIS A C 1
ATOM 795 O O . HIS A 1 99 ? 12.731 12.258 1.891 1.00 49.56 99 HIS A O 1
ATOM 801 N N . GLY A 1 100 ? 11.633 10.334 2.218 1.00 50.16 100 GLY A N 1
ATOM 802 C CA . GLY A 1 100 ? 12.520 9.709 3.181 1.00 50.16 100 GLY A CA 1
ATOM 803 C C . GLY A 1 100 ? 12.035 9.793 4.602 1.00 50.16 100 GLY A C 1
ATOM 804 O O . GLY A 1 100 ? 12.458 10.649 5.370 1.00 50.16 100 GLY A O 1
ATOM 805 N N . ARG A 1 101 ? 11.364 8.736 5.020 1.00 47.88 101 ARG A N 1
ATOM 806 C CA . ARG A 1 101 ? 11.467 8.290 6.390 1.00 47.88 101 ARG A CA 1
ATOM 807 C C . ARG A 1 101 ? 11.225 6.806 6.235 1.00 47.88 101 ARG A C 1
ATOM 809 O O . ARG A 1 101 ? 10.092 6.395 6.401 1.00 47.88 101 ARG A O 1
ATOM 816 N N . PHE A 1 102 ? 12.269 5.965 6.088 1.00 50.31 102 PHE A N 1
ATOM 817 C CA . PHE A 1 102 ? 12.983 5.503 7.277 1.00 50.31 102 PHE A CA 1
ATOM 818 C C . PHE A 1 102 ? 14.039 4.271 7.101 1.00 50.31 102 PHE A C 1
ATOM 820 O O . PHE A 1 102 ? 13.781 3.362 6.337 1.00 50.31 102 PHE A O 1
ATOM 827 N N . ASP A 1 103 ? 15.220 4.169 7.809 1.00 50.94 103 ASP A N 1
ATOM 828 C CA . ASP A 1 103 ? 16.167 2.992 8.143 1.00 50.94 103 ASP A CA 1
ATOM 829 C C . ASP A 1 103 ? 16.280 2.362 9.624 1.00 50.94 103 ASP A C 1
ATOM 831 O O . ASP A 1 103 ? 16.010 3.007 10.620 1.00 50.94 103 ASP A O 1
ATOM 835 N N . PHE A 1 104 ? 16.738 1.102 9.836 1.00 41.88 104 PHE A N 1
ATOM 836 C CA . PHE A 1 104 ? 17.040 0.333 11.112 1.00 41.88 104 PHE A CA 1
ATOM 837 C C . PHE A 1 104 ? 16.163 0.452 12.408 1.00 41.88 104 PHE A C 1
ATOM 839 O O . PHE A 1 104 ? 16.333 -0.341 13.327 1.00 41.88 104 PHE A O 1
ATOM 846 N N . HIS A 1 105 ? 15.193 1.364 12.486 1.00 49.44 105 HIS A N 1
ATOM 847 C CA . HIS A 1 105 ? 14.379 1.759 13.647 1.00 49.44 105 HIS A CA 1
ATOM 848 C C . HIS A 1 105 ? 12.862 1.769 13.304 1.00 49.44 105 HIS A C 1
ATOM 850 O O . HIS A 1 105 ? 12.120 2.615 13.792 1.00 49.44 105 HIS A O 1
ATOM 856 N N . GLY A 1 106 ? 12.394 0.877 12.412 1.00 50.69 106 GLY A N 1
ATOM 857 C CA . GLY A 1 106 ? 10.970 0.771 12.010 1.00 50.69 106 GLY A CA 1
ATOM 858 C C . GLY A 1 106 ? 10.600 1.547 10.744 1.00 50.69 106 GLY A C 1
ATOM 859 O O . GLY A 1 106 ? 9.856 2.522 10.783 1.00 50.69 106 GLY A O 1
ATOM 860 N N . ARG A 1 107 ? 11.208 1.158 9.623 1.00 48.12 107 ARG A N 1
ATOM 861 C CA . ARG A 1 107 ? 11.706 2.184 8.736 1.00 48.12 107 ARG A CA 1
ATOM 862 C C . ARG A 1 107 ? 11.854 1.645 7.254 1.00 48.12 107 ARG A C 1
ATOM 864 O O . ARG A 1 107 ? 12.729 0.798 7.068 1.00 48.12 107 ARG A O 1
ATOM 871 N N . PRO A 1 108 ? 11.039 2.050 6.231 1.00 50.88 108 PRO A N 1
ATOM 872 C CA . PRO A 1 108 ? 11.212 1.733 4.790 1.00 50.88 108 PRO A CA 1
ATOM 873 C C . PRO A 1 108 ? 11.804 2.901 3.976 1.00 50.88 108 PRO A C 1
ATOM 875 O O . PRO A 1 108 ? 11.609 4.053 4.306 1.00 50.88 108 PRO A O 1
ATOM 878 N N . LYS A 1 109 ? 12.583 2.628 2.930 1.00 56.81 109 LYS A N 1
ATOM 879 C CA . LYS A 1 109 ? 13.272 3.669 2.137 1.00 56.81 109 LYS A CA 1
ATOM 880 C C . LYS A 1 109 ? 13.592 3.157 0.727 1.00 56.81 109 LYS A C 1
ATOM 882 O O . LYS A 1 109 ? 14.670 3.445 0.243 1.00 56.81 10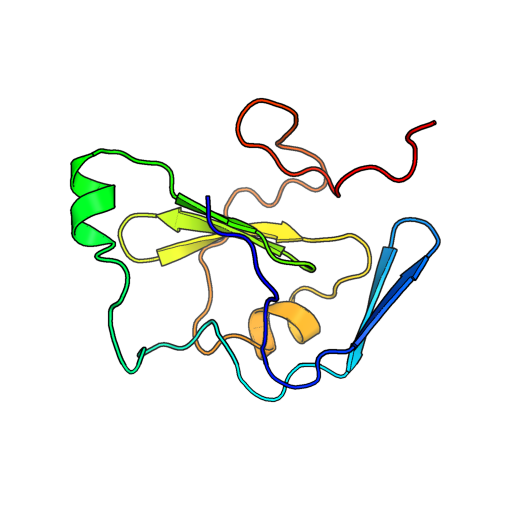9 LYS A O 1
ATOM 887 N N . TRP A 1 110 ? 12.724 2.293 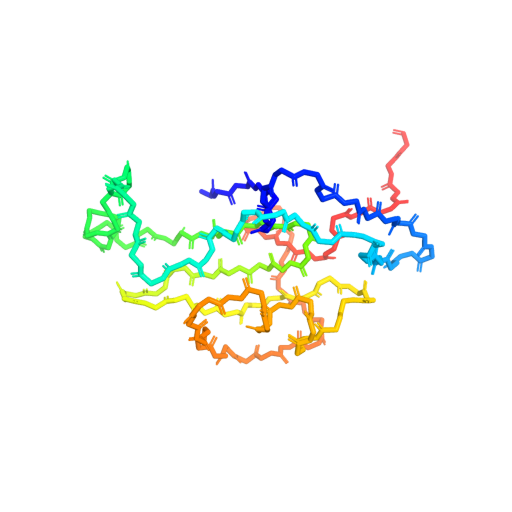0.172 1.00 56.75 110 TRP A N 1
ATOM 888 C CA . TRP A 1 110 ? 12.924 1.347 -0.961 1.00 56.75 110 TRP A CA 1
ATOM 889 C C . TRP A 1 110 ? 13.905 0.165 -0.769 1.00 56.75 110 TRP A C 1
ATOM 891 O O . TRP A 1 110 ? 14.402 -0.363 -1.745 1.00 56.75 110 TRP A O 1
ATOM 901 N N . ILE A 1 111 ? 14.210 -0.301 0.448 1.00 58.25 111 ILE A N 1
ATOM 902 C CA . ILE A 1 111 ? 14.795 -1.650 0.710 1.00 58.25 111 ILE A CA 1
ATOM 903 C C . ILE A 1 111 ? 15.955 -2.080 -0.260 1.00 58.25 111 ILE A C 1
ATOM 905 O O . ILE A 1 111 ? 15.820 -3.011 -1.038 1.00 58.25 111 ILE A O 1
ATOM 909 N N . ARG A 1 112 ? 17.084 -1.343 -0.204 1.00 51.22 112 ARG A N 1
ATOM 910 C CA . ARG A 1 112 ? 18.489 -1.593 -0.666 1.00 51.22 112 ARG A CA 1
ATOM 911 C C . ARG A 1 112 ? 18.783 -2.555 -1.852 1.00 51.22 112 ARG A C 1
ATOM 913 O O . ARG A 1 112 ? 18.656 -3.764 -1.729 1.00 51.22 112 ARG A O 1
ATOM 920 N N . HIS A 1 113 ? 19.392 -1.998 -2.913 1.00 44.88 113 HIS A N 1
ATOM 921 C CA . HIS A 1 113 ? 19.939 -2.657 -4.122 1.00 44.88 113 HIS A CA 1
ATOM 922 C C . HIS A 1 113 ? 21.440 -3.044 -4.022 1.00 44.88 113 HIS A C 1
ATOM 924 O O . HIS A 1 113 ? 22.068 -3.258 -5.047 1.00 44.88 113 HIS A O 1
ATOM 930 N N . ASP A 1 114 ? 22.031 -3.088 -2.823 1.00 46.59 114 ASP A N 1
ATOM 931 C CA . ASP A 1 114 ? 23.441 -3.464 -2.610 1.00 46.59 114 ASP A CA 1
ATOM 932 C C . ASP A 1 114 ? 23.620 -4.072 -1.208 1.00 46.59 114 ASP A C 1
ATOM 934 O O . ASP A 1 114 ? 23.471 -3.382 -0.190 1.00 46.59 114 ASP A O 1
ATOM 938 N N . TRP A 1 115 ? 23.952 -5.363 -1.152 1.00 27.12 115 TRP A N 1
ATOM 939 C CA . TRP A 1 115 ? 24.681 -5.969 -0.037 1.00 27.12 115 TRP A CA 1
ATOM 940 C C . TRP A 1 115 ? 25.647 -7.043 -0.588 1.00 27.12 115 TRP A C 1
ATOM 942 O O . TRP A 1 115 ? 25.224 -7.795 -1.468 1.00 27.12 115 TRP A O 1
ATOM 952 N N . PRO A 1 116 ? 26.913 -7.090 -0.120 1.00 45.19 116 PRO A N 1
ATOM 953 C CA . PRO A 1 116 ? 27.937 -8.064 -0.526 1.00 45.19 116 PRO A CA 1
ATOM 954 C C . PRO A 1 116 ? 27.682 -9.505 -0.061 1.00 45.19 116 PRO A C 1
ATOM 956 O O . PRO A 1 116 ? 27.036 -9.699 0.995 1.00 45.19 116 PRO A O 1
#

Radius of gyration: 14.53 Å; chains: 1; bounding box: 43×29×39 Å

pLDDT: mean 72.94, std 15.91, range [27.12, 90.38]

Foldseek 3Di:
DAEDAQADADWDWDDDPQAIDTPDGHPGGPQEPDDPDCPDDLVVCVVVVHWDWYHHLAFIWTDDPPFTETAEGGHHDDCVPRPVVSHNDDGHYDPNDPDDDDPPPPTDGSPDPDDD